Protein AF-A0A5S9R4Y9-F1 (afdb_monomer)

Organism: NCBI:txid2666134

Solvent-accessible surface area (backbone atoms only — not comparable to full-atom values): 6232 Å² total; per-residue (Å²): 138,88,82,81,86,81,84,80,85,75,83,80,77,77,79,77,72,79,75,71,75,79,77,78,78,82,78,70,66,80,80,79,81,78,54,72,76,63,68,58,51,83,55,84,81,84,82,76,74,97,60,92,72,51,73,70,51,50,53,51,52,52,54,52,48,52,54,51,50,55,52,37,51,57,45,48,55,52,50,50,54,51,49,66,68,47,49,73,76,57,108

Secondary structure (DSSP, 8-state):
-------------------PPPPPPPPPPPPPPPPHHHHTTT--PPPPPSSPPPHHHHHHHHHHHHHHHHHHHHHHHHHHH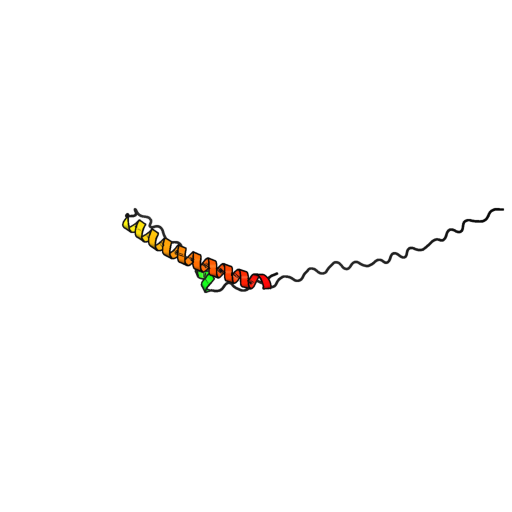HHHHHGGGG-

Sequence (91 aa):
MVALALTVMLPIASAACASRPPSPPPKPPPPPEVPADLRVCFGGLTEVPDRDLTVGDVERLWKDERKRSAAKTRCGERLLAWIDAILPGLR

pLDDT: mean 82.3, std 15.06, range [36.97, 97.88]

Foldseek 3Di:
DDDDDDDDDDPPPPPPPVPDPDDDDDAFDDFDDDDPVLVCLPDDDDDDDPDDDDPVRVVVSVVVVVVSVVSSVVSVVVSVVVCVVRVVSRD

Radius of gyration: 35.55 Å; Cα contacts (8 Å, |Δi|>4): 17; chains: 1; bounding box: 61×62×101 Å

Mean predicted aligned error: 13.53 Å

Structure (mmCIF, N/CA/C/O backbone):
data_AF-A0A5S9R4Y9-F1
#
_entry.id   AF-A0A5S9R4Y9-F1
#
loop_
_atom_site.group_PDB
_atom_site.id
_atom_site.type_symbol
_atom_site.label_atom_id
_atom_site.label_alt_id
_atom_site.label_comp_id
_atom_site.label_asym_id
_atom_site.label_entity_id
_atom_site.label_seq_id
_atom_site.pdbx_PDB_ins_code
_atom_site.Cartn_x
_atom_site.Cartn_y
_atom_site.Cartn_z
_atom_site.occupancy
_atom_site.B_iso_or_equiv
_atom_site.auth_seq_id
_atom_site.auth_comp_id
_atom_site.auth_asym_id
_atom_site.auth_atom_id
_atom_site.pdbx_PDB_model_num
ATOM 1 N N . MET A 1 1 ? 39.188 53.981 -75.868 1.00 36.97 1 MET A N 1
ATOM 2 C CA . MET A 1 1 ? 39.110 52.542 -76.197 1.00 36.97 1 MET A CA 1
ATOM 3 C C . MET A 1 1 ? 38.374 51.851 -75.067 1.00 36.97 1 MET A C 1
ATOM 5 O O . MET A 1 1 ? 38.821 51.924 -73.933 1.00 36.97 1 MET A O 1
ATOM 9 N N . VAL A 1 2 ? 37.196 51.312 -75.376 1.00 43.06 2 VAL A N 1
ATOM 10 C CA . VAL A 1 2 ? 36.265 50.653 -74.450 1.00 43.06 2 VAL A CA 1
ATOM 11 C C . VAL A 1 2 ? 36.625 49.167 -74.394 1.00 43.06 2 VAL A C 1
ATOM 13 O O . VAL A 1 2 ? 36.714 48.539 -75.443 1.00 43.06 2 VAL A O 1
ATOM 16 N N . ALA A 1 3 ? 36.829 48.612 -73.201 1.00 47.00 3 ALA A N 1
ATOM 17 C CA . ALA A 1 3 ? 36.946 47.168 -72.974 1.00 47.00 3 ALA A CA 1
ATOM 18 C C . ALA A 1 3 ? 36.028 46.823 -71.789 1.00 47.00 3 ALA A C 1
ATOM 20 O O . ALA A 1 3 ? 36.348 47.122 -70.644 1.00 47.00 3 ALA A O 1
ATOM 21 N N . LEU A 1 4 ? 34.738 46.633 -72.066 1.00 44.22 4 LEU A N 1
ATOM 22 C CA . LEU A 1 4 ? 34.048 45.345 -72.233 1.00 44.22 4 LEU A CA 1
ATOM 23 C C . LEU A 1 4 ? 34.026 44.519 -70.934 1.00 44.22 4 LEU A C 1
ATOM 25 O O . LEU A 1 4 ? 34.928 43.740 -70.640 1.00 44.22 4 LEU A O 1
ATOM 29 N N . ALA A 1 5 ? 32.959 44.734 -70.162 1.00 55.56 5 ALA A N 1
ATOM 30 C CA . ALA A 1 5 ? 32.597 43.963 -68.983 1.00 55.56 5 ALA A CA 1
ATOM 31 C C . ALA A 1 5 ? 32.214 42.531 -69.387 1.00 55.56 5 ALA A C 1
ATOM 33 O O . ALA A 1 5 ? 31.318 42.339 -70.209 1.00 55.56 5 ALA A O 1
ATOM 34 N N . LEU A 1 6 ? 32.882 41.535 -68.801 1.00 53.38 6 LEU A N 1
ATOM 35 C CA . LEU A 1 6 ? 32.553 40.125 -68.983 1.00 53.38 6 LEU A CA 1
ATOM 36 C C . LEU A 1 6 ? 31.807 39.624 -67.740 1.00 53.38 6 LEU A C 1
ATOM 38 O O . LEU A 1 6 ? 32.399 39.285 -66.717 1.00 53.38 6 LEU A O 1
ATOM 42 N N . THR A 1 7 ? 30.482 39.633 -67.826 1.00 57.59 7 THR A N 1
ATOM 43 C CA . THR A 1 7 ? 29.560 39.119 -66.812 1.00 57.59 7 THR A CA 1
ATOM 44 C C . THR A 1 7 ? 29.598 37.590 -66.837 1.00 57.59 7 THR A C 1
ATOM 46 O O . THR A 1 7 ? 29.000 36.957 -67.705 1.00 57.59 7 THR A O 1
ATOM 49 N N . VAL A 1 8 ? 30.320 36.975 -65.900 1.00 64.12 8 VAL A N 1
ATOM 50 C CA . VAL A 1 8 ? 30.310 35.517 -65.714 1.00 64.12 8 VAL A CA 1
ATOM 51 C C . VAL A 1 8 ? 29.040 35.143 -64.947 1.00 64.12 8 VAL A C 1
ATOM 53 O O . VAL A 1 8 ? 28.962 35.318 -63.733 1.00 64.12 8 VAL A O 1
ATOM 56 N N . MET A 1 9 ? 28.019 34.655 -65.659 1.00 59.53 9 MET A N 1
ATOM 57 C CA . MET A 1 9 ? 26.863 34.004 -65.037 1.00 59.53 9 MET A CA 1
ATOM 58 C C . MET A 1 9 ? 27.270 32.618 -64.533 1.00 59.53 9 MET A C 1
ATOM 60 O O . MET A 1 9 ? 27.454 31.686 -65.312 1.00 59.53 9 MET A O 1
ATOM 64 N N . LEU A 1 10 ? 27.410 32.502 -63.215 1.00 62.78 10 LEU A N 1
ATOM 65 C CA . LEU A 1 10 ? 27.649 31.252 -62.507 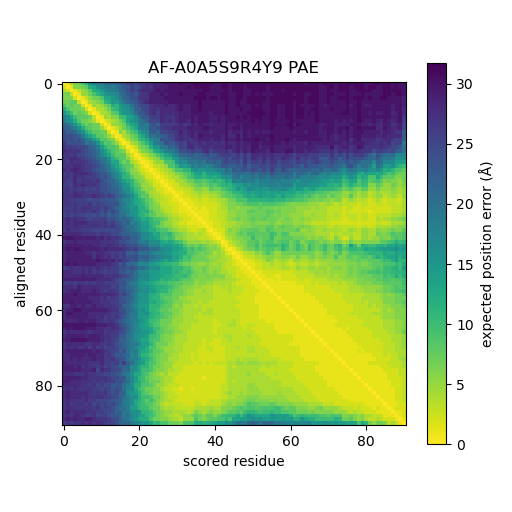1.00 62.78 10 LEU A CA 1
ATOM 66 C C . LEU A 1 10 ? 26.290 30.568 -62.243 1.00 62.78 10 LEU A C 1
ATOM 68 O O . LEU A 1 10 ? 25.476 31.138 -61.511 1.00 62.78 10 LEU A O 1
ATOM 72 N N . PRO A 1 11 ? 25.993 29.381 -62.803 1.00 58.16 11 PRO A N 1
ATOM 73 C CA . PRO A 1 11 ? 24.774 28.667 -62.454 1.00 58.16 11 PRO A CA 1
ATOM 74 C C . PRO A 1 11 ? 24.944 28.072 -61.054 1.00 58.16 11 PRO A C 1
ATOM 76 O O . PRO A 1 11 ? 25.691 27.1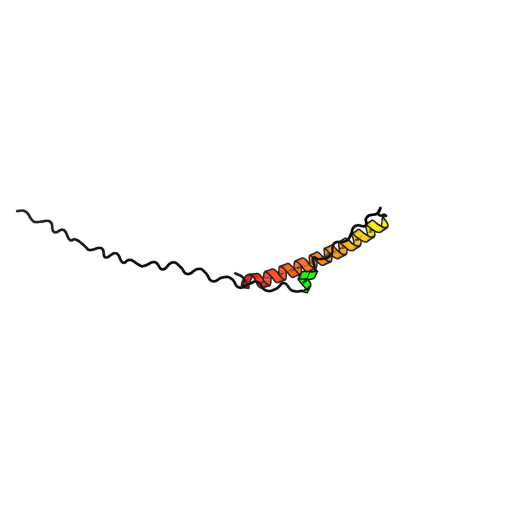16 -60.848 1.00 58.16 11 PRO A O 1
ATOM 79 N N . ILE A 1 12 ? 24.250 28.655 -60.076 1.00 63.88 12 ILE A N 1
ATOM 80 C CA . ILE A 1 12 ? 24.086 28.067 -58.747 1.00 63.88 12 ILE A CA 1
ATOM 81 C C . ILE A 1 12 ? 23.180 26.848 -58.931 1.00 63.88 12 ILE A C 1
ATOM 83 O O . ILE A 1 12 ? 21.956 26.959 -58.955 1.00 63.88 12 ILE A O 1
ATOM 87 N N . ALA A 1 13 ? 23.788 25.680 -59.129 1.00 59.66 13 ALA A N 1
ATOM 88 C CA . ALA A 1 13 ? 23.091 24.409 -59.050 1.00 59.66 13 ALA A CA 1
ATOM 89 C C . ALA A 1 13 ? 22.674 24.205 -57.590 1.00 59.66 13 ALA A C 1
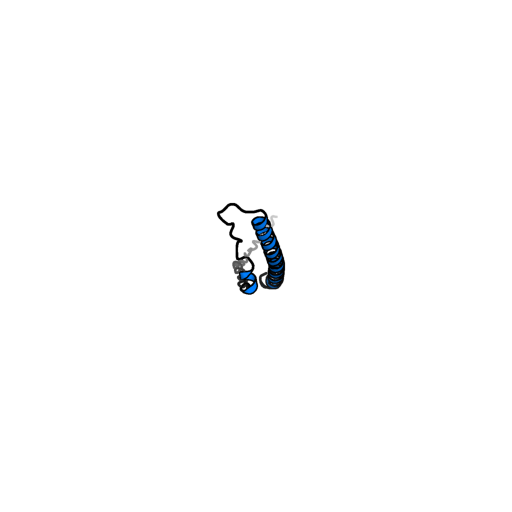ATOM 91 O O . ALA A 1 13 ? 23.469 23.788 -56.748 1.00 59.66 13 ALA A O 1
ATOM 92 N N . SER A 1 14 ? 21.429 24.555 -57.279 1.00 57.84 14 SER A N 1
ATOM 93 C CA . SER A 1 14 ? 20.801 24.246 -56.002 1.00 57.84 14 SER A CA 1
ATOM 94 C C . SER A 1 14 ? 20.750 22.727 -55.870 1.00 57.84 14 SER A C 1
ATOM 96 O O . SER A 1 14 ? 19.882 22.068 -56.442 1.00 57.84 14 SER A O 1
ATOM 98 N N . ALA A 1 15 ? 21.698 22.156 -55.130 1.00 60.66 15 ALA A N 1
ATOM 99 C CA . ALA A 1 15 ? 21.572 20.808 -54.611 1.00 60.66 15 ALA A CA 1
ATOM 100 C C . ALA A 1 15 ? 20.352 20.800 -53.682 1.00 60.66 15 ALA A C 1
ATOM 102 O O . ALA A 1 15 ? 20.433 21.165 -52.510 1.00 60.66 15 ALA A O 1
ATOM 103 N N . ALA A 1 16 ? 19.192 20.437 -54.226 1.00 57.88 16 ALA A N 1
ATOM 104 C CA . ALA A 1 16 ? 18.036 20.077 -53.432 1.00 57.88 16 ALA A CA 1
ATOM 105 C C . ALA A 1 16 ? 18.379 18.769 -52.709 1.00 57.88 16 ALA A C 1
ATOM 107 O O . ALA A 1 16 ? 18.081 17.676 -53.187 1.00 57.88 16 ALA A O 1
ATOM 108 N N . CYS A 1 17 ? 19.047 18.875 -51.558 1.00 65.62 17 CYS A N 1
ATOM 109 C CA . CYS A 1 17 ? 19.000 17.826 -50.555 1.00 65.62 17 CYS A CA 1
ATOM 110 C C . CYS A 1 17 ? 17.527 17.673 -50.185 1.00 65.62 17 CYS A C 1
ATOM 112 O O . CYS A 1 17 ? 16.971 18.492 -49.454 1.00 65.62 17 CYS A O 1
ATOM 114 N N . ALA A 1 18 ? 16.877 16.656 -50.745 1.00 62.59 18 ALA A N 1
ATOM 115 C CA . ALA A 1 18 ? 15.585 16.204 -50.274 1.00 62.59 18 ALA A CA 1
ATOM 116 C C . ALA A 1 18 ? 15.780 15.750 -48.824 1.00 62.59 18 ALA A C 1
ATOM 118 O O . ALA A 1 18 ? 16.221 14.631 -48.559 1.00 62.59 18 ALA A O 1
ATOM 119 N N . SER A 1 19 ? 15.526 16.661 -47.886 1.00 66.75 19 SER A N 1
ATOM 120 C CA . SER A 1 19 ? 15.537 16.393 -46.456 1.00 66.75 19 SER A CA 1
ATOM 121 C C . SER A 1 19 ? 14.464 15.352 -46.186 1.00 66.75 19 SER A C 1
ATOM 123 O O . SER A 1 19 ? 13.279 15.669 -46.086 1.00 66.75 19 SER A O 1
ATOM 125 N N . ARG A 1 20 ? 14.863 14.080 -46.135 1.00 73.88 20 ARG A N 1
ATOM 126 C CA . ARG A 1 20 ? 13.980 13.005 -45.695 1.00 73.88 20 ARG A CA 1
ATOM 127 C C . ARG A 1 20 ? 13.530 13.387 -44.280 1.00 73.88 20 ARG A C 1
ATOM 129 O O . ARG A 1 20 ? 14.406 13.655 -43.453 1.00 73.88 20 ARG A O 1
ATOM 136 N N . PRO A 1 21 ? 12.218 13.480 -43.997 1.00 75.69 21 PRO A N 1
ATOM 137 C CA . PRO A 1 21 ? 11.776 13.792 -42.649 1.00 75.69 21 PRO A CA 1
ATOM 138 C C . PRO A 1 21 ? 12.380 12.749 -41.701 1.00 75.69 21 PRO A C 1
ATOM 140 O O . PRO A 1 21 ? 12.428 11.566 -42.069 1.00 75.69 21 PRO A O 1
ATOM 143 N N . PRO A 1 22 ? 12.896 13.164 -40.532 1.00 79.19 22 PRO A N 1
ATOM 144 C CA . PRO A 1 22 ? 13.465 12.225 -39.581 1.00 79.19 22 PRO A CA 1
ATOM 145 C C . PRO A 1 22 ? 12.415 11.161 -39.264 1.00 79.19 22 PRO A C 1
ATOM 147 O O . PRO A 1 22 ? 11.254 11.476 -38.993 1.00 79.19 22 PRO A O 1
ATOM 150 N N . SER A 1 23 ? 12.812 9.891 -39.345 1.00 80.81 23 SER A N 1
ATOM 151 C CA . SER A 1 23 ? 11.961 8.794 -38.896 1.00 80.81 23 SER A CA 1
ATOM 152 C C . SER A 1 23 ? 11.607 9.018 -37.423 1.00 80.81 23 SER A C 1
ATOM 154 O O . SER A 1 23 ? 12.493 9.411 -36.655 1.00 80.81 23 SER A O 1
ATOM 156 N N . PRO A 1 24 ? 10.348 8.783 -37.014 1.00 83.88 24 PRO A N 1
ATOM 157 C CA . PRO A 1 24 ? 9.963 8.941 -35.621 1.00 83.88 24 PRO A CA 1
ATOM 158 C C . PRO A 1 24 ? 10.832 8.038 -34.735 1.00 83.88 24 PRO A C 1
ATOM 160 O O . PRO A 1 24 ? 11.191 6.933 -35.161 1.00 83.88 24 PRO A O 1
ATOM 163 N N . PRO A 1 25 ? 11.189 8.491 -33.521 1.00 82.25 25 PRO A N 1
ATOM 164 C CA . PRO A 1 25 ? 11.968 7.676 -32.603 1.00 82.25 25 PRO A CA 1
ATOM 165 C C . PRO A 1 25 ? 11.218 6.372 -32.284 1.00 82.25 25 PRO A C 1
ATOM 167 O O . PRO A 1 25 ? 9.980 6.360 -32.260 1.00 82.25 25 PRO A O 1
ATOM 170 N N . PRO A 1 26 ? 11.943 5.263 -32.051 1.00 83.56 26 PRO A N 1
ATOM 171 C CA . PRO A 1 26 ? 11.326 4.012 -31.636 1.00 83.56 26 PRO A CA 1
ATOM 172 C C . PRO A 1 26 ? 10.529 4.219 -30.344 1.00 83.56 26 PRO A C 1
ATOM 174 O O . PRO A 1 26 ? 10.932 4.975 -29.460 1.00 83.56 26 PRO A O 1
ATOM 177 N N . LYS A 1 27 ? 9.372 3.555 -30.242 1.00 83.19 27 LYS A N 1
ATOM 178 C CA . LYS A 1 27 ? 8.577 3.582 -29.010 1.00 83.19 27 LYS A CA 1
ATOM 179 C C . LYS A 1 27 ? 9.353 2.879 -27.888 1.00 83.19 27 LYS A C 1
ATOM 181 O O . LYS A 1 27 ? 9.930 1.823 -28.159 1.00 83.19 27 LYS A O 1
ATOM 186 N N . PRO A 1 28 ? 9.327 3.407 -26.651 1.00 79.69 28 PRO A N 1
ATOM 187 C CA . PRO A 1 28 ? 9.881 2.708 -25.500 1.00 79.69 28 PRO A CA 1
ATOM 188 C C . PRO A 1 28 ? 9.234 1.327 -25.328 1.00 79.69 28 PRO A C 1
ATOM 190 O O . PRO A 1 28 ? 8.059 1.155 -25.686 1.00 79.69 28 PRO A O 1
ATOM 193 N N . PRO A 1 29 ? 9.964 0.346 -24.772 1.00 84.44 29 PRO A N 1
ATOM 194 C CA . PRO A 1 29 ? 9.372 -0.929 -24.403 1.00 84.44 29 PRO A CA 1
ATOM 195 C C . PRO A 1 29 ? 8.261 -0.721 -23.359 1.00 84.44 29 PRO A C 1
ATOM 197 O O . PRO A 1 29 ? 8.316 0.226 -22.568 1.00 84.44 29 PRO A O 1
ATOM 200 N N . PRO A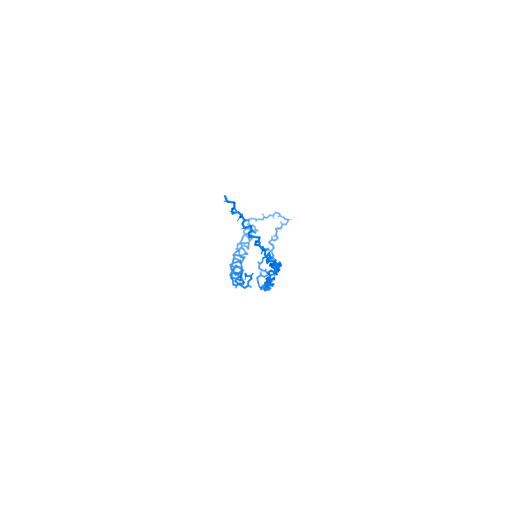 1 30 ? 7.234 -1.589 -23.338 1.00 87.44 30 PRO A N 1
ATOM 201 C CA . PRO A 1 30 ? 6.230 -1.541 -22.288 1.00 87.44 30 PRO A CA 1
ATOM 202 C C . PRO A 1 30 ? 6.877 -1.827 -20.923 1.00 87.44 30 PRO A C 1
ATOM 204 O O . PRO A 1 30 ? 7.819 -2.622 -20.845 1.00 87.44 30 PRO A O 1
ATOM 207 N N . PRO A 1 31 ? 6.376 -1.214 -19.839 1.00 86.62 31 PRO A N 1
ATOM 208 C CA . PRO A 1 31 ? 6.873 -1.500 -18.505 1.00 86.62 31 PRO A CA 1
ATOM 209 C C . PRO A 1 31 ? 6.588 -2.956 -18.107 1.00 86.62 31 PRO A C 1
ATOM 211 O O . PRO A 1 31 ? 5.568 -3.518 -18.520 1.00 86.62 31 PRO A O 1
ATOM 214 N N . PRO A 1 32 ? 7.460 -3.570 -17.288 1.00 91.50 32 PRO A N 1
ATOM 215 C CA . PRO A 1 32 ? 7.190 -4.880 -16.716 1.00 91.50 32 PRO A CA 1
ATOM 216 C C . PRO A 1 32 ? 5.968 -4.832 -15.791 1.00 91.50 32 PRO A C 1
ATOM 218 O O . PRO A 1 32 ? 5.623 -3.791 -15.226 1.00 91.50 32 PRO A O 1
ATOM 221 N N . GLU A 1 33 ? 5.320 -5.982 -15.609 1.00 92.75 33 GLU A N 1
ATOM 222 C CA . GLU A 1 33 ? 4.194 -6.102 -14.686 1.00 92.75 33 GLU A CA 1
ATOM 223 C C . GLU A 1 33 ? 4.649 -5.904 -13.232 1.00 92.75 33 GLU A C 1
ATOM 225 O O . GLU A 1 33 ? 5.711 -6.378 -12.821 1.00 92.75 33 GLU A O 1
ATOM 230 N N . VAL A 1 34 ? 3.827 -5.209 -12.439 1.00 91.06 34 VAL A N 1
ATOM 231 C CA . VAL A 1 34 ? 4.083 -5.010 -11.007 1.00 91.06 34 VAL A CA 1
ATOM 232 C C . VAL A 1 34 ? 4.026 -6.364 -10.283 1.00 91.06 34 VAL A C 1
ATOM 234 O O . VAL A 1 34 ? 3.013 -7.065 -10.404 1.00 91.06 34 VAL A O 1
ATOM 237 N N . PRO A 1 35 ? 5.047 -6.718 -9.479 1.00 92.19 35 PRO A N 1
ATOM 238 C CA . PRO A 1 35 ? 5.054 -7.935 -8.677 1.00 92.19 35 PRO A CA 1
ATOM 239 C C . PRO A 1 35 ? 3.773 -8.123 -7.858 1.00 92.19 35 PRO A C 1
ATOM 241 O O . PRO A 1 35 ? 3.250 -7.188 -7.246 1.00 92.19 35 PRO A O 1
ATOM 244 N N . ALA A 1 36 ? 3.254 -9.354 -7.843 1.00 90.12 36 ALA A N 1
ATOM 245 C CA . ALA A 1 36 ? 1.958 -9.660 -7.241 1.00 90.12 36 ALA A CA 1
ATOM 246 C C . ALA A 1 36 ? 1.884 -9.313 -5.747 1.00 90.12 36 ALA A C 1
ATOM 248 O O . ALA A 1 36 ? 0.848 -8.851 -5.271 1.00 90.12 36 ALA A O 1
ATOM 249 N N . ASP A 1 37 ? 2.987 -9.485 -5.029 1.00 87.25 37 ASP A N 1
ATOM 250 C CA . ASP A 1 37 ? 3.104 -9.163 -3.614 1.00 87.25 37 ASP A CA 1
ATOM 251 C C . ASP A 1 37 ? 3.065 -7.648 -3.343 1.00 87.25 37 ASP A C 1
ATOM 253 O O . ASP A 1 37 ? 2.557 -7.232 -2.306 1.00 87.25 37 ASP A O 1
ATOM 257 N N . LEU A 1 38 ? 3.523 -6.813 -4.285 1.00 90.88 38 LEU A N 1
ATOM 258 C CA . LEU A 1 38 ? 3.415 -5.353 -4.187 1.00 90.88 38 LEU A CA 1
ATOM 259 C C . LEU A 1 38 ? 1.997 -4.860 -4.502 1.00 90.88 38 LEU A C 1
ATOM 261 O O . LEU A 1 38 ? 1.534 -3.890 -3.902 1.00 90.88 38 LEU A O 1
ATOM 265 N N . ARG A 1 39 ? 1.270 -5.547 -5.397 1.00 87.00 39 ARG A N 1
ATOM 266 C CA . ARG A 1 39 ? -0.118 -5.188 -5.754 1.00 87.00 39 ARG A CA 1
ATOM 267 C C . ARG A 1 39 ? -1.078 -5.28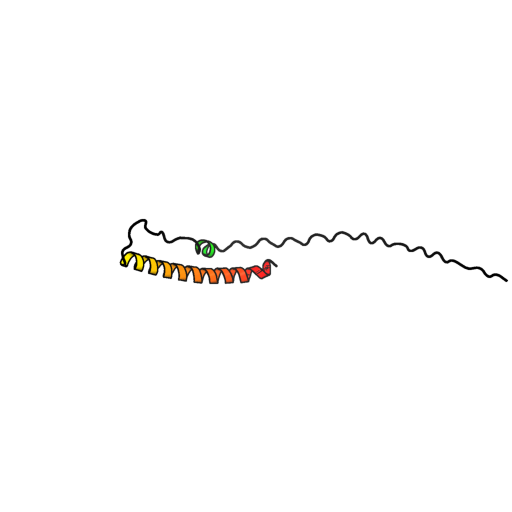0 -4.570 1.00 87.00 39 ARG A C 1
ATOM 269 O O . ARG A 1 39 ? -1.989 -4.466 -4.456 1.00 87.00 39 ARG A O 1
ATOM 276 N N . VAL A 1 40 ? -0.873 -6.248 -3.679 1.00 86.94 40 VAL A N 1
ATOM 277 C CA . VAL A 1 40 ? -1.754 -6.456 -2.517 1.00 86.94 40 VAL A CA 1
ATOM 278 C C . VAL A 1 40 ? -1.466 -5.500 -1.355 1.00 86.94 40 VAL A C 1
ATOM 280 O O . VAL A 1 40 ? -2.307 -5.334 -0.475 1.00 86.94 40 VAL A O 1
ATOM 283 N N . CYS A 1 41 ? -0.310 -4.832 -1.344 1.00 83.62 41 CYS A N 1
ATOM 284 C CA . CYS A 1 41 ? 0.151 -4.053 -0.193 1.00 83.62 41 CYS A CA 1
ATOM 285 C C . CYS A 1 41 ? -0.673 -2.814 0.149 1.00 83.62 41 CYS A C 1
ATOM 287 O O . CYS A 1 41 ? -0.690 -2.385 1.303 1.00 83.62 41 CYS A O 1
ATOM 289 N N . PHE A 1 42 ? -1.313 -2.206 -0.846 1.00 80.62 42 PHE A N 1
ATOM 290 C CA . PHE A 1 42 ? -2.039 -0.946 -0.671 1.00 80.62 42 PHE A CA 1
ATOM 291 C C . PHE A 1 42 ? -3.554 -1.150 -0.545 1.00 80.62 42 PHE A C 1
ATOM 293 O O . PHE A 1 42 ? -4.298 -0.178 -0.442 1.00 80.62 42 PHE A O 1
ATOM 300 N N . GLY A 1 43 ? -4.006 -2.408 -0.509 1.00 80.12 43 GLY A N 1
ATOM 301 C CA . GLY A 1 43 ? -5.396 -2.769 -0.256 1.00 80.12 43 GLY A CA 1
ATOM 302 C C . GLY A 1 43 ? -5.769 -2.748 1.231 1.00 80.12 43 GLY A C 1
ATOM 303 O O . GLY A 1 43 ? -4.913 -2.725 2.116 1.00 80.12 43 GLY A O 1
ATOM 304 N N . GLY A 1 44 ? -7.076 -2.789 1.500 1.00 74.44 44 GLY A N 1
ATOM 305 C CA . GLY A 1 44 ? -7.635 -2.915 2.847 1.00 74.44 44 GLY A CA 1
ATOM 306 C C . GLY A 1 44 ? -7.675 -1.593 3.615 1.00 74.44 44 GLY A C 1
ATOM 307 O O . GLY A 1 44 ? -6.686 -1.169 4.223 1.00 74.44 44 GLY A O 1
ATOM 308 N N . LEU A 1 45 ? -8.849 -0.963 3.622 1.00 70.69 45 LEU A N 1
ATOM 309 C CA . LEU A 1 45 ? -9.180 0.087 4.582 1.00 70.69 45 LEU A CA 1
ATOM 310 C C . LEU A 1 45 ? -9.578 -0.565 5.910 1.00 70.69 45 LEU A C 1
ATOM 312 O O . LEU A 1 45 ? -10.180 -1.639 5.924 1.00 70.69 45 LEU A O 1
ATOM 316 N N . THR A 1 46 ? -9.219 0.067 7.026 1.00 74.06 46 THR A N 1
ATOM 317 C CA . THR A 1 46 ? -9.797 -0.291 8.324 1.00 74.06 46 THR A CA 1
ATOM 318 C C . THR A 1 46 ? -11.212 0.278 8.347 1.00 74.06 46 THR A C 1
ATOM 320 O O . THR A 1 46 ? -11.379 1.492 8.249 1.00 74.06 46 THR A O 1
ATOM 323 N N . GLU A 1 47 ? -12.226 -0.582 8.429 1.00 83.19 47 GLU A N 1
ATOM 324 C CA . GLU A 1 47 ? -13.609 -0.130 8.580 1.00 83.19 47 GLU A CA 1
ATOM 325 C C . GLU A 1 47 ? -13.783 0.577 9.927 1.00 83.19 47 GLU A C 1
ATOM 327 O O . GLU A 1 47 ? -13.312 0.099 10.963 1.00 83.19 47 GLU A O 1
ATOM 332 N N . VAL A 1 48 ? -14.450 1.731 9.906 1.00 84.31 48 VAL A N 1
ATOM 333 C CA . VAL A 1 48 ? -14.836 2.449 11.121 1.00 84.31 48 VAL A CA 1
ATOM 334 C C . VAL A 1 48 ? -16.233 1.964 11.504 1.00 84.31 48 VAL A C 1
ATOM 336 O O . VAL A 1 48 ? -17.146 2.106 10.692 1.00 84.31 48 VAL A O 1
ATOM 339 N N . PRO A 1 49 ? -16.417 1.373 12.697 1.00 90.44 49 PRO A N 1
ATOM 340 C CA . PRO A 1 49 ? -17.729 0.901 13.120 1.00 90.44 49 PRO A CA 1
ATOM 341 C C . PRO A 1 49 ? -18.751 2.040 13.173 1.00 90.44 49 PRO A C 1
ATOM 343 O O . PRO A 1 49 ? -18.467 3.087 13.751 1.00 90.44 49 PRO A O 1
ATOM 346 N N . ASP A 1 50 ? -19.951 1.802 12.642 1.00 93.88 50 ASP A N 1
ATOM 347 C CA . ASP A 1 50 ? -21.087 2.730 12.737 1.00 93.88 50 ASP A CA 1
ATOM 348 C C . ASP A 1 50 ? -21.820 2.550 14.077 1.00 93.88 50 ASP A C 1
ATOM 350 O O . ASP A 1 50 ? -22.927 2.020 14.171 1.00 93.88 50 ASP A O 1
ATOM 354 N N . ARG A 1 51 ? -21.100 2.860 15.156 1.00 95.25 51 ARG A N 1
ATOM 355 C CA . ARG A 1 51 ? -21.579 2.863 16.541 1.00 95.25 51 ARG A CA 1
ATOM 356 C C . ARG A 1 51 ? -20.663 3.728 17.396 1.00 95.25 51 ARG A C 1
ATOM 358 O O . ARG A 1 51 ? -19.504 3.946 17.041 1.00 95.25 51 ARG A O 1
ATOM 365 N N . ASP A 1 52 ? -21.131 4.100 18.581 1.00 97.06 52 ASP A N 1
ATOM 366 C CA . ASP A 1 52 ? -20.264 4.730 19.571 1.00 97.06 52 ASP A CA 1
ATOM 367 C C . ASP A 1 52 ? -19.090 3.811 19.932 1.00 97.06 52 ASP A C 1
ATOM 369 O O . ASP A 1 52 ? -19.233 2.597 20.150 1.00 97.06 52 ASP A O 1
ATOM 373 N N . LEU A 1 53 ? -17.901 4.410 19.970 1.00 95.88 53 LEU A N 1
ATOM 374 C CA . LEU A 1 53 ? -16.662 3.726 20.296 1.00 95.88 53 LEU A CA 1
ATOM 375 C C . LEU A 1 53 ? -16.334 3.927 21.769 1.00 95.88 53 LEU A C 1
ATOM 377 O O . LEU A 1 53 ? -16.302 5.044 22.282 1.00 95.88 53 LEU A O 1
ATOM 381 N N . THR A 1 54 ? -16.019 2.827 22.442 1.00 97.62 54 THR A N 1
ATOM 382 C CA . THR A 1 54 ? -15.415 2.893 23.770 1.00 97.62 54 THR A CA 1
ATOM 383 C C . THR A 1 54 ? -13.946 3.305 23.662 1.00 97.62 54 THR A C 1
ATOM 385 O O . THR A 1 54 ? -13.315 3.149 22.614 1.00 97.62 54 THR A O 1
ATOM 388 N N . VAL A 1 55 ? -13.350 3.748 24.771 1.00 97.88 55 VAL A N 1
ATOM 389 C CA . VAL A 1 55 ? -11.898 4.004 24.842 1.00 97.88 55 VAL A CA 1
ATOM 390 C C . VAL A 1 55 ? -11.090 2.775 24.396 1.00 97.88 55 VAL A C 1
ATOM 392 O O . VAL A 1 55 ? -10.135 2.908 23.633 1.00 97.88 55 VAL A O 1
ATOM 395 N N . GLY A 1 56 ? -11.511 1.571 24.801 1.00 97.38 56 GLY A N 1
ATOM 396 C CA . GLY A 1 56 ? -10.856 0.322 24.402 1.00 97.38 56 GLY A CA 1
ATOM 397 C C . GLY A 1 56 ? -10.993 0.004 22.908 1.00 97.38 56 GLY A C 1
ATOM 398 O O . GLY A 1 56 ? -10.060 -0.531 22.307 1.00 97.38 56 GLY A O 1
ATOM 399 N N . ASP A 1 57 ? -12.118 0.366 22.281 1.00 95.50 57 ASP A N 1
ATOM 400 C CA . ASP A 1 57 ? -12.281 0.238 20.828 1.00 95.50 57 ASP A CA 1
ATOM 401 C C . ASP A 1 57 ? -11.308 1.152 20.082 1.00 95.50 57 ASP A C 1
ATOM 403 O O . ASP A 1 57 ? -10.629 0.699 19.159 1.00 95.50 57 ASP A O 1
ATOM 407 N N . VAL A 1 58 ? -11.207 2.415 20.507 1.00 95.00 58 VAL A N 1
ATOM 408 C CA . VAL A 1 58 ? -10.294 3.398 19.909 1.00 95.00 58 VAL A CA 1
ATOM 409 C C . VAL A 1 58 ? -8.846 2.935 20.040 1.00 95.00 58 VAL A C 1
ATOM 411 O O . VAL A 1 58 ? -8.103 2.953 19.059 1.00 95.00 58 VAL A O 1
ATOM 414 N N . GLU A 1 59 ? -8.442 2.464 21.220 1.00 97.00 59 GLU A N 1
ATOM 415 C CA . GLU A 1 59 ? -7.081 1.974 21.444 1.00 97.00 59 GLU A CA 1
ATOM 416 C C . GLU A 1 59 ? -6.749 0.774 20.543 1.00 97.00 59 GLU A C 1
ATOM 418 O O . GLU A 1 59 ? -5.664 0.719 19.955 1.00 97.00 59 GLU A O 1
ATOM 423 N N . ARG A 1 60 ? -7.682 -0.175 20.392 1.00 94.38 60 ARG A N 1
ATOM 424 C CA . ARG A 1 60 ? -7.509 -1.332 19.504 1.00 94.38 60 ARG A CA 1
ATOM 425 C C . ARG A 1 60 ? -7.375 -0.899 18.044 1.00 94.38 60 ARG A C 1
ATOM 427 O O . ARG A 1 60 ? -6.406 -1.287 17.393 1.00 94.38 60 ARG A O 1
ATOM 434 N N . LEU A 1 61 ? -8.297 -0.067 17.556 1.00 92.88 61 LEU A N 1
ATOM 435 C CA . LEU A 1 61 ? -8.281 0.443 16.180 1.00 92.88 61 LEU A CA 1
ATOM 436 C C . LEU A 1 61 ? -6.987 1.209 15.883 1.00 92.88 61 LEU A C 1
ATOM 438 O O . LEU A 1 61 ? -6.362 0.991 14.847 1.00 92.88 61 LEU A O 1
ATOM 442 N N . TRP A 1 62 ? -6.533 2.046 16.818 1.00 92.88 62 TRP A N 1
ATOM 443 C CA . TRP A 1 62 ? -5.281 2.784 16.678 1.00 92.88 62 TRP A CA 1
ATOM 444 C C . TRP A 1 62 ? -4.060 1.861 16.596 1.00 92.88 62 TRP A C 1
ATOM 446 O O . TRP A 1 62 ? -3.206 2.042 15.725 1.00 92.88 62 TRP A O 1
ATOM 456 N N . LYS A 1 63 ? -3.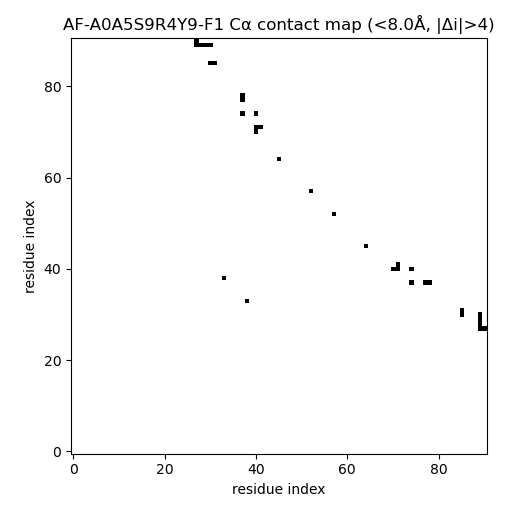969 0.844 17.464 1.00 94.75 63 LYS A N 1
ATOM 457 C CA . LYS A 1 63 ? -2.868 -0.134 17.426 1.00 94.75 63 LYS A CA 1
ATOM 458 C C . LYS A 1 63 ? -2.838 -0.897 16.107 1.00 94.75 63 LYS A C 1
ATOM 460 O O . LYS A 1 63 ? -1.760 -1.111 15.549 1.00 94.75 63 LYS A O 1
ATOM 465 N N . ASP A 1 64 ? -3.997 -1.302 15.602 1.00 92.31 64 ASP A N 1
ATOM 466 C CA . ASP A 1 64 ? -4.080 -2.024 14.337 1.00 92.31 64 ASP A CA 1
ATOM 467 C C . ASP A 1 64 ? -3.720 -1.132 13.149 1.00 92.31 64 ASP A C 1
ATOM 469 O O . ASP A 1 64 ? -2.963 -1.560 12.273 1.00 92.31 64 ASP A O 1
ATOM 473 N N . GLU A 1 65 ? -4.135 0.135 13.162 1.00 91.38 65 GLU A N 1
ATOM 474 C CA . GLU A 1 65 ? -3.717 1.102 12.150 1.00 91.38 65 GLU A CA 1
ATOM 475 C C . GLU A 1 65 ? -2.201 1.332 12.172 1.00 91.38 65 GLU A C 1
ATOM 477 O O . GLU A 1 65 ? -1.564 1.345 11.121 1.00 91.38 65 GLU A O 1
ATOM 482 N N . ARG A 1 66 ? -1.568 1.410 13.351 1.00 93.81 66 ARG A N 1
ATOM 483 C CA . ARG A 1 66 ? -0.101 1.530 13.447 1.00 93.81 66 ARG A CA 1
ATOM 484 C C . ARG A 1 66 ? 0.629 0.340 12.829 1.00 93.81 66 ARG A C 1
ATOM 486 O O . ARG A 1 66 ? 1.632 0.535 12.140 1.00 93.81 66 ARG A O 1
ATOM 493 N N . LYS A 1 67 ? 0.120 -0.883 13.009 1.00 92.25 67 LYS A N 1
ATOM 494 C CA . LYS A 1 67 ? 0.682 -2.081 12.361 1.00 92.25 67 LYS A CA 1
ATOM 495 C C . LYS A 1 67 ? 0.530 -2.017 10.840 1.00 92.25 67 LYS A C 1
ATOM 497 O O . LYS A 1 67 ? 1.491 -2.296 10.122 1.00 92.25 67 LYS A O 1
ATOM 502 N N . ARG A 1 68 ? -0.656 -1.632 10.352 1.00 89.62 68 ARG A N 1
ATOM 503 C CA . ARG A 1 68 ? -0.946 -1.488 8.915 1.00 89.62 68 ARG A CA 1
ATOM 504 C C . ARG A 1 68 ? -0.083 -0.407 8.277 1.00 89.62 68 ARG A C 1
ATOM 506 O O . ARG A 1 68 ? 0.506 -0.653 7.230 1.00 89.62 68 ARG A O 1
ATOM 513 N N . SER A 1 69 ? 0.051 0.742 8.930 1.00 91.00 69 SER A N 1
ATOM 514 C CA . SER A 1 69 ? 0.911 1.843 8.498 1.00 91.00 69 SER A CA 1
ATOM 515 C C . SER A 1 69 ? 2.363 1.382 8.348 1.00 91.00 69 SER A C 1
ATOM 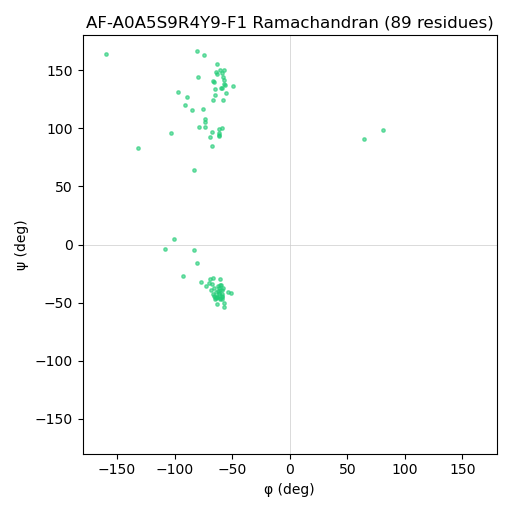517 O O . SER A 1 69 ? 2.931 1.510 7.268 1.00 91.00 69 SER A O 1
ATOM 519 N N . ALA A 1 70 ? 2.923 0.711 9.361 1.00 93.62 70 ALA A N 1
ATOM 520 C CA . ALA A 1 70 ? 4.283 0.176 9.285 1.00 93.62 70 ALA A CA 1
ATOM 521 C C . ALA A 1 70 ? 4.460 -0.866 8.161 1.00 93.62 70 ALA A C 1
ATOM 523 O O . ALA A 1 70 ? 5.505 -0.913 7.512 1.00 93.62 70 ALA A O 1
ATOM 524 N N . ALA A 1 71 ? 3.451 -1.708 7.913 1.00 91.19 71 ALA A N 1
ATOM 525 C CA . ALA A 1 71 ? 3.476 -2.661 6.804 1.00 91.19 71 ALA A CA 1
ATOM 526 C C . ALA A 1 71 ? 3.436 -1.958 5.435 1.00 91.19 71 ALA A C 1
ATOM 528 O O . ALA A 1 71 ? 4.206 -2.320 4.544 1.00 91.19 71 ALA A O 1
ATOM 529 N N . LYS A 1 72 ? 2.599 -0.922 5.288 1.00 91.12 72 LYS A N 1
ATOM 530 C CA . LYS A 1 72 ? 2.511 -0.098 4.075 1.00 91.12 72 LYS A CA 1
ATOM 531 C C . LYS A 1 72 ? 3.812 0.655 3.808 1.00 91.12 72 LYS A C 1
ATOM 533 O O . LYS A 1 72 ? 4.248 0.663 2.664 1.00 91.12 72 LYS A O 1
ATOM 538 N N . THR A 1 73 ? 4.470 1.201 4.834 1.00 94.25 73 THR A N 1
ATOM 539 C CA . THR A 1 73 ? 5.794 1.835 4.694 1.00 94.25 73 THR A CA 1
ATOM 540 C C . THR A 1 73 ? 6.814 0.862 4.117 1.00 94.25 73 THR A C 1
ATOM 542 O O . THR A 1 73 ? 7.384 1.140 3.066 1.00 94.25 73 THR A O 1
ATOM 545 N N . ARG A 1 74 ? 6.973 -0.321 4.728 1.00 94.44 74 ARG A N 1
ATOM 546 C CA . ARG A 1 74 ? 7.902 -1.346 4.223 1.00 94.44 74 ARG A CA 1
ATOM 547 C C . ARG A 1 74 ? 7.580 -1.763 2.794 1.00 94.44 74 ARG A C 1
ATOM 549 O O . ARG A 1 74 ? 8.481 -2.020 2.003 1.00 94.44 74 ARG A O 1
ATOM 556 N N . CYS A 1 75 ? 6.299 -1.854 2.444 1.00 93.94 75 CYS A N 1
ATOM 557 C CA . CYS A 1 75 ? 5.944 -2.190 1.075 1.00 93.94 75 CYS A CA 1
ATOM 558 C C . CYS A 1 75 ? 6.191 -1.042 0.087 1.00 93.94 75 CYS A C 1
ATOM 560 O O . CYS A 1 75 ? 6.631 -1.296 -1.030 1.00 93.94 75 CYS A O 1
ATOM 562 N N . GLY A 1 76 ? 5.982 0.209 0.501 1.00 94.12 76 GLY A N 1
ATOM 563 C CA . GLY A 1 76 ? 6.349 1.393 -0.273 1.00 94.12 76 GLY A CA 1
ATOM 564 C C . GLY A 1 76 ? 7.841 1.434 -0.587 1.00 94.12 76 GLY A C 1
ATOM 565 O O . GLY A 1 76 ? 8.210 1.629 -1.739 1.00 94.12 76 GLY A O 1
ATOM 566 N N . GLU A 1 77 ? 8.697 1.150 0.394 1.00 96.81 77 GLU A N 1
ATOM 567 C CA . GLU A 1 77 ? 10.149 1.048 0.189 1.00 96.81 77 GLU A CA 1
ATOM 568 C C . GLU A 1 77 ? 10.507 -0.028 -0.848 1.00 96.81 77 GLU A C 1
ATOM 570 O O . GLU A 1 77 ? 11.303 0.214 -1.754 1.00 96.81 77 GLU A O 1
ATOM 575 N N . ARG A 1 78 ? 9.867 -1.202 -0.773 1.00 96.06 78 ARG A N 1
ATOM 576 C CA . ARG A 1 78 ? 10.062 -2.282 -1.755 1.00 96.06 78 ARG A CA 1
ATOM 577 C C . ARG A 1 78 ? 9.561 -1.903 -3.149 1.00 96.06 78 ARG A C 1
ATOM 579 O O . ARG A 1 78 ? 10.194 -2.269 -4.136 1.00 96.06 78 ARG A O 1
ATOM 586 N N . LEU A 1 79 ? 8.446 -1.177 -3.236 1.00 95.31 79 LEU A N 1
ATOM 587 C CA . LEU A 1 79 ? 7.919 -0.668 -4.499 1.00 95.31 79 LEU A CA 1
ATOM 588 C C . LEU A 1 79 ? 8.880 0.338 -5.135 1.00 95.31 79 LEU A C 1
ATOM 590 O O . LEU A 1 79 ? 9.157 0.227 -6.324 1.00 95.31 79 LEU A O 1
ATOM 594 N N . LEU A 1 80 ? 9.411 1.279 -4.353 1.00 95.44 80 LEU A N 1
ATOM 595 C CA . LEU A 1 80 ? 10.395 2.251 -4.833 1.00 95.44 80 LEU A CA 1
ATOM 596 C C . LEU A 1 80 ? 11.656 1.550 -5.344 1.00 95.44 80 LEU A C 1
ATOM 598 O O . LEU A 1 80 ? 12.072 1.806 -6.469 1.00 95.44 80 LEU A O 1
ATOM 602 N N . ALA A 1 81 ? 12.187 0.585 -4.588 1.00 96.19 81 ALA A N 1
ATOM 603 C CA . ALA A 1 81 ? 13.340 -0.203 -5.019 1.00 96.19 81 ALA A CA 1
ATOM 604 C C . ALA A 1 81 ? 13.082 -0.963 -6.335 1.00 96.19 81 ALA A C 1
ATOM 606 O O . ALA A 1 81 ? 13.960 -1.046 -7.193 1.00 96.19 81 ALA A O 1
ATOM 607 N N . TRP A 1 82 ? 11.874 -1.506 -6.519 1.00 94.94 82 TRP A N 1
ATOM 608 C CA . TRP A 1 82 ? 11.487 -2.145 -7.778 1.00 94.94 82 TRP A CA 1
ATOM 609 C C . TRP A 1 82 ? 11.410 -1.139 -8.937 1.00 94.94 82 TRP A C 1
ATOM 611 O O . TRP A 1 82 ? 11.932 -1.424 -10.013 1.00 94.94 82 TRP A O 1
ATOM 621 N N . ILE A 1 83 ? 10.818 0.041 -8.721 1.00 94.19 83 ILE A N 1
ATOM 622 C CA . ILE A 1 83 ? 10.755 1.115 -9.728 1.00 94.19 83 ILE A CA 1
ATOM 623 C C . ILE A 1 83 ? 12.168 1.541 -10.148 1.00 94.19 83 ILE A C 1
ATOM 625 O O . ILE A 1 83 ? 12.458 1.614 -11.344 1.00 94.19 83 ILE A O 1
ATOM 629 N N . ASP A 1 84 ? 13.057 1.765 -9.181 1.00 95.50 84 ASP A N 1
ATOM 630 C CA . ASP A 1 84 ? 14.445 2.163 -9.430 1.00 95.50 84 ASP A CA 1
ATOM 631 C C . ASP A 1 84 ? 15.204 1.117 -10.255 1.00 95.50 84 ASP A C 1
ATOM 633 O O . ASP A 1 84 ? 16.015 1.472 -11.112 1.00 95.50 84 ASP A O 1
ATOM 637 N N . ALA A 1 85 ? 14.902 -0.170 -10.060 1.00 93.81 85 ALA A N 1
ATOM 638 C CA . ALA A 1 85 ? 15.505 -1.257 -10.825 1.00 93.81 85 ALA A CA 1
ATOM 639 C C . ALA A 1 85 ? 15.036 -1.306 -12.292 1.00 93.81 85 ALA A C 1
ATOM 641 O O . ALA A 1 85 ? 15.816 -1.692 -13.163 1.00 93.81 85 ALA A O 1
ATOM 642 N N . ILE A 1 86 ? 13.786 -0.927 -12.587 1.00 93.69 86 ILE A N 1
ATOM 643 C CA . ILE A 1 86 ? 13.222 -1.026 -13.947 1.00 93.69 86 ILE A CA 1
ATOM 644 C C . ILE A 1 86 ? 13.389 0.258 -14.765 1.00 93.69 86 ILE A C 1
ATOM 646 O O . ILE A 1 86 ? 13.478 0.185 -15.989 1.00 93.69 86 ILE A O 1
ATOM 650 N N . LEU A 1 87 ? 13.466 1.427 -14.117 1.00 89.88 87 LEU A N 1
ATOM 651 C CA . LEU A 1 87 ? 13.575 2.732 -14.780 1.00 89.88 87 LEU A CA 1
ATOM 652 C C . LEU A 1 87 ? 14.699 2.822 -15.830 1.00 89.88 87 LEU A C 1
ATOM 654 O O . LEU A 1 87 ? 14.443 3.391 -16.893 1.00 89.88 87 LEU A O 1
ATOM 658 N N . PRO A 1 88 ? 15.912 2.278 -15.607 1.00 89.06 88 PRO A N 1
ATOM 659 C CA . PRO A 1 88 ? 16.972 2.293 -16.615 1.00 89.06 88 PRO A CA 1
ATOM 660 C C . PRO A 1 88 ? 16.608 1.556 -17.909 1.00 89.06 88 PRO A C 1
ATOM 662 O O . PRO A 1 88 ? 17.085 1.940 -18.968 1.00 89.06 88 PRO A O 1
ATOM 665 N N . GLY A 1 89 ? 15.762 0.523 -17.837 1.00 81.38 89 GLY A N 1
ATOM 666 C CA . GLY A 1 89 ? 15.301 -0.238 -19.003 1.00 81.38 89 GLY A CA 1
ATOM 667 C C . GLY A 1 89 ? 14.128 0.402 -19.752 1.00 81.38 89 GLY A C 1
ATOM 668 O O . GLY A 1 89 ? 13.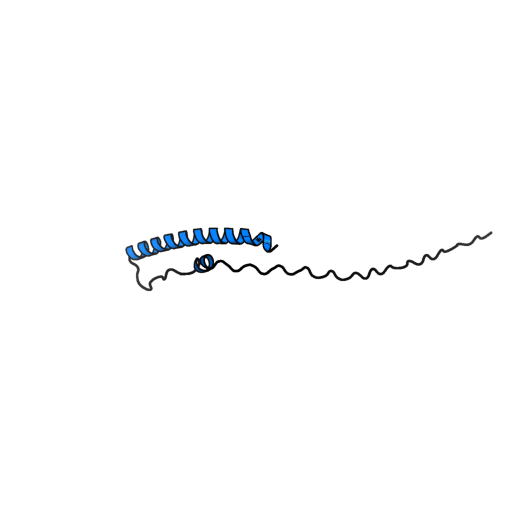710 -0.125 -20.780 1.00 81.38 89 GLY A O 1
ATOM 669 N N . LEU A 1 90 ? 13.582 1.509 -19.235 1.00 78.88 90 LEU A N 1
ATOM 670 C CA . LEU A 1 90 ? 12.442 2.234 -19.811 1.00 78.88 90 LEU A CA 1
ATOM 671 C C . LEU A 1 90 ? 12.830 3.586 -20.432 1.00 78.88 90 LEU A C 1
ATOM 673 O O . LEU A 1 90 ? 11.954 4.268 -20.967 1.00 78.88 90 LEU A O 1
ATOM 677 N N . ARG A 1 91 ? 14.101 3.990 -20.323 1.00 68.88 91 ARG A N 1
ATOM 678 C CA . ARG A 1 91 ? 14.641 5.252 -20.851 1.00 68.88 91 ARG A CA 1
ATOM 679 C C . ARG A 1 91 ? 15.339 5.069 -22.190 1.00 68.88 91 ARG A C 1
ATOM 681 O O . ARG A 1 91 ? 15.934 3.992 -22.403 1.00 68.88 91 ARG A O 1
#